Protein AF-K0YME2-F1 (afdb_monomer_lite)

Structure (mmCIF, N/CA/C/O backbone):
data_AF-K0YME2-F1
#
_entry.id   AF-K0YME2-F1
#
loop_
_atom_site.group_PDB
_atom_site.id
_atom_site.type_symbol
_atom_site.label_atom_id
_atom_site.label_alt_id
_atom_site.label_comp_id
_atom_site.label_asym_id
_atom_site.label_entity_id
_atom_site.label_seq_id
_atom_site.pdbx_PDB_ins_code
_atom_site.Cartn_x
_atom_site.Cartn_y
_atom_site.Cartn_z
_atom_site.occupancy
_atom_site.B_iso_or_equiv
_atom_site.auth_seq_id
_atom_site.auth_comp_id
_atom_site.auth_asym_id
_atom_site.auth_atom_id
_atom_site.pdbx_PDB_model_num
ATOM 1 N N . MET A 1 1 ? 5.220 3.825 0.152 1.00 91.81 1 MET A N 1
ATOM 2 C CA . MET A 1 1 ? 4.833 2.430 -0.176 1.00 91.81 1 MET A CA 1
ATOM 3 C C . MET A 1 1 ? 5.851 1.747 -1.083 1.00 91.81 1 MET A C 1
ATOM 5 O O . MET A 1 1 ? 6.285 0.664 -0.732 1.00 91.81 1 MET A O 1
ATOM 9 N N . ILE A 1 2 ? 6.273 2.370 -2.192 1.00 94.62 2 ILE A N 1
ATOM 10 C CA . ILE A 1 2 ? 7.183 1.743 -3.168 1.00 94.62 2 ILE A CA 1
ATOM 11 C C . ILE A 1 2 ? 8.520 1.346 -2.543 1.00 94.62 2 ILE A C 1
ATOM 13 O O . ILE A 1 2 ? 8.988 0.240 -2.765 1.00 94.62 2 ILE A O 1
ATOM 17 N N . GLU A 1 3 ? 9.086 2.194 -1.687 1.00 95.38 3 GLU A N 1
ATOM 18 C CA . GLU A 1 3 ? 10.326 1.884 -0.965 1.00 95.38 3 GLU A CA 1
ATOM 19 C C . GLU A 1 3 ? 10.161 0.682 -0.027 1.00 95.38 3 GLU A C 1
ATOM 21 O O . GLU A 1 3 ? 11.001 -0.208 -0.018 1.00 95.38 3 GLU A O 1
ATOM 26 N N . ALA A 1 4 ? 9.043 0.602 0.705 1.00 95.06 4 ALA A N 1
ATOM 27 C CA . ALA A 1 4 ? 8.752 -0.542 1.570 1.00 95.06 4 ALA A CA 1
ATOM 28 C C . ALA A 1 4 ? 8.643 -1.842 0.756 1.00 95.06 4 ALA A C 1
ATOM 30 O O . ALA A 1 4 ? 9.209 -2.860 1.145 1.00 95.06 4 ALA A O 1
ATOM 31 N N . LEU A 1 5 ? 7.982 -1.792 -0.405 1.00 94.94 5 LEU A N 1
ATOM 32 C CA . LEU A 1 5 ? 7.925 -2.914 -1.340 1.00 94.94 5 LEU A CA 1
ATOM 33 C C . LEU A 1 5 ? 9.321 -3.280 -1.871 1.00 94.94 5 LEU A C 1
ATOM 35 O O . LEU A 1 5 ? 9.692 -4.447 -1.863 1.00 94.94 5 LEU A O 1
ATOM 39 N N . ALA A 1 6 ? 10.143 -2.303 -2.253 1.00 93.44 6 ALA A N 1
ATOM 40 C CA . ALA A 1 6 ? 11.519 -2.553 -2.688 1.00 93.44 6 ALA A CA 1
ATOM 41 C C . ALA A 1 6 ? 12.393 -3.176 -1.579 1.00 93.44 6 ALA A C 1
ATOM 43 O O . ALA A 1 6 ? 13.308 -3.943 -1.869 1.00 93.44 6 ALA A O 1
ATOM 44 N N . CYS A 1 7 ? 12.085 -2.902 -0.308 1.00 93.75 7 CYS A N 1
ATOM 45 C CA . CYS A 1 7 ? 12.703 -3.546 0.852 1.00 93.75 7 CYS A CA 1
ATOM 46 C C . CYS A 1 7 ? 12.144 -4.949 1.164 1.00 93.75 7 CYS A C 1
ATOM 48 O O . CYS A 1 7 ? 12.566 -5.561 2.145 1.00 93.75 7 CYS A O 1
ATOM 50 N N . GLY A 1 8 ? 11.195 -5.462 0.375 1.00 91.88 8 GLY A N 1
ATOM 51 C CA . GLY A 1 8 ? 10.538 -6.750 0.611 1.00 91.88 8 GLY A CA 1
ATOM 52 C C . GLY A 1 8 ? 9.529 -6.735 1.764 1.00 91.88 8 GLY A C 1
ATOM 53 O O . GLY A 1 8 ? 9.142 -7.793 2.260 1.00 91.88 8 GLY A O 1
ATOM 54 N N . CYS A 1 9 ? 9.103 -5.556 2.225 1.00 93.62 9 CYS A N 1
ATOM 55 C CA . CYS A 1 9 ? 8.111 -5.437 3.285 1.00 93.62 9 CYS A CA 1
ATOM 56 C C . CYS A 1 9 ? 6.690 -5.664 2.756 1.00 93.62 9 CYS A C 1
ATOM 58 O O . CYS A 1 9 ? 6.364 -5.345 1.611 1.00 93.62 9 CYS A O 1
ATOM 60 N N . LYS A 1 10 ? 5.810 -6.128 3.647 1.00 95.94 10 LYS A N 1
ATOM 61 C CA . LYS A 1 10 ? 4.360 -6.049 3.450 1.00 95.94 10 LYS A CA 1
ATOM 62 C C . LYS A 1 10 ? 3.876 -4.628 3.716 1.00 95.94 10 LYS A C 1
ATOM 64 O O . LYS A 1 10 ? 4.451 -3.925 4.548 1.00 95.94 10 LYS A O 1
ATOM 69 N N . VAL A 1 11 ? 2.822 -4.205 3.027 1.00 96.69 11 VAL A N 1
ATOM 70 C CA . VAL A 1 11 ? 2.320 -2.829 3.100 1.00 96.69 11 VAL A CA 1
ATOM 71 C C . VAL A 1 11 ? 0.861 -2.815 3.530 1.00 96.69 11 VAL A C 1
ATOM 73 O O . VAL A 1 11 ? 0.034 -3.533 2.984 1.00 96.69 11 VAL A O 1
ATOM 76 N N . VAL A 1 12 ? 0.539 -1.938 4.477 1.00 97.88 12 VAL A N 1
ATOM 77 C CA . VAL A 1 12 ? -0.833 -1.487 4.730 1.00 97.88 12 VAL A CA 1
ATOM 78 C C . VAL A 1 12 ? -0.932 -0.053 4.227 1.00 97.88 12 VAL A C 1
ATOM 80 O O . VAL A 1 12 ? -0.081 0.774 4.557 1.00 97.88 12 VAL A O 1
ATOM 83 N N . THR A 1 13 ? -1.920 0.254 3.391 1.00 97.19 13 THR A N 1
ATOM 84 C CA . THR A 1 13 ? -2.081 1.602 2.828 1.00 97.19 13 THR A CA 1
ATOM 85 C C . THR A 1 13 ? -3.546 1.966 2.625 1.00 97.19 13 THR A C 1
ATOM 87 O O . THR A 1 13 ? -4.408 1.091 2.554 1.00 97.19 13 THR A O 1
ATOM 90 N N . THR A 1 14 ? -3.850 3.260 2.560 1.00 95.75 14 THR A N 1
ATOM 91 C CA . THR A 1 14 ? -5.209 3.736 2.305 1.00 95.75 14 THR A CA 1
ATOM 92 C C . THR A 1 14 ? -5.592 3.547 0.836 1.00 95.75 14 THR A C 1
ATOM 94 O O . THR A 1 14 ? -4.795 3.797 -0.067 1.00 95.75 14 THR A O 1
ATOM 97 N N . ASP A 1 15 ? -6.831 3.120 0.587 1.00 96.31 15 ASP A N 1
ATOM 98 C CA . ASP A 1 15 ? -7.383 2.919 -0.760 1.00 96.31 15 ASP A CA 1
ATOM 99 C C . ASP A 1 15 ? -7.852 4.254 -1.361 1.00 96.31 15 ASP A C 1
ATOM 101 O O . ASP A 1 15 ? -9.043 4.503 -1.554 1.00 96.31 15 ASP A O 1
ATOM 105 N N . LEU A 1 16 ? -6.907 5.175 -1.567 1.00 93.69 16 LEU A N 1
ATOM 106 C CA . LEU A 1 16 ? -7.186 6.447 -2.229 1.00 93.69 16 LEU A CA 1
ATOM 107 C C . LEU A 1 16 ? -7.399 6.230 -3.738 1.00 93.69 16 LEU A C 1
ATOM 109 O O . LEU A 1 16 ? -6.766 5.346 -4.328 1.00 93.69 16 LEU A O 1
ATOM 113 N N . PRO A 1 17 ? -8.238 7.052 -4.399 1.00 92.88 17 PRO A N 1
ATOM 114 C CA . PRO A 1 17 ? -8.500 6.922 -5.829 1.00 92.88 17 PRO A CA 1
ATOM 115 C C . PRO A 1 17 ? -7.213 6.849 -6.660 1.00 92.88 17 PRO A C 1
ATOM 117 O O . PRO A 1 17 ? -6.358 7.728 -6.591 1.00 92.88 17 PRO A O 1
ATOM 120 N N . GLY A 1 18 ? -7.084 5.783 -7.453 1.00 94.25 18 GLY A N 1
ATOM 121 C CA . GLY A 1 18 ? -5.934 5.538 -8.327 1.00 94.25 18 GLY A CA 1
ATOM 122 C C . GLY A 1 18 ? -4.804 4.711 -7.707 1.00 94.25 18 GLY A C 1
ATOM 123 O O . GLY A 1 18 ? -4.045 4.116 -8.464 1.00 94.25 18 GLY A O 1
ATOM 124 N N . ILE A 1 19 ? -4.724 4.581 -6.377 1.00 94.19 19 ILE A N 1
ATOM 125 C CA . ILE A 1 19 ? -3.647 3.827 -5.712 1.00 94.19 19 ILE A CA 1
ATOM 126 C C . ILE A 1 19 ? -3.728 2.332 -6.028 1.00 94.19 19 ILE A C 1
ATOM 128 O O . ILE A 1 19 ? -2.783 1.779 -6.588 1.00 94.19 19 ILE A O 1
ATOM 132 N N . ARG A 1 20 ? -4.857 1.679 -5.720 1.00 95.19 20 ARG A N 1
ATOM 133 C CA . ARG A 1 20 ? -5.031 0.240 -5.968 1.00 95.19 20 ARG A CA 1
ATOM 134 C C . ARG A 1 20 ? -4.885 -0.133 -7.452 1.00 95.19 20 ARG A C 1
ATOM 136 O O . ARG A 1 20 ? -4.043 -0.976 -7.737 1.00 95.19 20 ARG A O 1
ATOM 143 N N . PRO A 1 21 ? -5.573 0.516 -8.417 1.00 95.94 21 PRO A N 1
ATOM 144 C CA . PRO A 1 21 ? -5.392 0.190 -9.834 1.00 95.94 21 PRO A CA 1
ATOM 145 C C . PRO A 1 21 ? -3.948 0.361 -10.321 1.00 95.94 21 PRO A C 1
ATOM 147 O O . PRO A 1 21 ? -3.473 -0.422 -11.141 1.00 95.94 21 PRO A O 1
ATOM 150 N N . TRP A 1 22 ? -3.237 1.378 -9.821 1.00 95.44 22 TRP A N 1
ATOM 151 C CA . TRP A 1 22 ? -1.840 1.598 -10.181 1.00 95.44 22 TRP A CA 1
ATOM 152 C C . TRP A 1 22 ? -0.937 0.495 -9.619 1.00 95.44 22 TRP A C 1
ATOM 154 O O . TRP A 1 22 ? -0.082 -0.012 -10.341 1.00 95.44 22 TRP A O 1
ATOM 164 N N . LEU A 1 23 ? -1.140 0.087 -8.364 1.00 94.81 23 LEU A N 1
ATOM 165 C CA . LEU A 1 23 ? -0.375 -0.992 -7.737 1.00 94.81 23 LEU A CA 1
ATOM 166 C C . LEU A 1 23 ? -0.675 -2.353 -8.360 1.00 94.81 23 LEU A C 1
ATOM 168 O O . LEU A 1 23 ? 0.254 -3.109 -8.612 1.00 94.81 23 LEU A O 1
ATOM 172 N N . ASP A 1 24 ? -1.931 -2.648 -8.681 1.00 93.62 24 ASP A N 1
ATOM 173 C CA . ASP A 1 24 ? -2.294 -3.901 -9.347 1.00 93.62 24 ASP A CA 1
ATOM 174 C C . ASP A 1 24 ? -1.619 -4.011 -10.728 1.00 93.62 24 ASP A C 1
ATOM 176 O O . ASP A 1 24 ? -1.202 -5.094 -11.136 1.00 93.62 24 ASP A O 1
ATOM 180 N N . ALA A 1 25 ? -1.458 -2.881 -11.429 1.00 94.69 25 ALA A N 1
ATOM 181 C CA . ALA A 1 25 ? -0.791 -2.824 -12.727 1.00 94.69 25 ALA A CA 1
ATOM 182 C C . ALA A 1 25 ? 0.748 -2.842 -12.644 1.00 94.69 25 ALA A C 1
ATOM 184 O O . ALA A 1 25 ? 1.389 -3.387 -13.539 1.00 94.69 25 ALA A O 1
ATOM 185 N N . ASN A 1 26 ? 1.345 -2.236 -11.611 1.00 94.19 26 ASN A N 1
ATOM 186 C CA . ASN A 1 26 ? 2.799 -2.012 -11.536 1.00 94.19 26 ASN A CA 1
ATOM 187 C C . ASN A 1 26 ? 3.512 -2.801 -10.424 1.00 94.19 26 ASN A C 1
ATOM 189 O O . ASN A 1 26 ? 4.731 -2.789 -10.333 1.00 94.19 26 ASN A O 1
ATOM 193 N N . ALA A 1 27 ? 2.794 -3.468 -9.536 1.00 93.62 27 ALA A N 1
ATOM 194 C CA . ALA A 1 27 ? 3.365 -4.323 -8.500 1.00 93.62 27 ALA A CA 1
ATOM 195 C C . ALA A 1 27 ? 2.484 -5.571 -8.305 1.00 93.62 27 ALA A C 1
ATOM 197 O O . ALA A 1 27 ? 2.045 -5.853 -7.185 1.00 93.62 27 ALA A O 1
ATOM 198 N N . PRO A 1 28 ? 2.178 -6.318 -9.386 1.00 92.69 28 PRO A N 1
ATOM 199 C CA . PRO A 1 28 ? 1.294 -7.471 -9.299 1.00 92.69 28 PRO A CA 1
ATOM 200 C C . PRO A 1 28 ? 1.860 -8.510 -8.326 1.00 92.69 28 PRO A C 1
ATOM 202 O O . PRO A 1 28 ? 3.040 -8.854 -8.371 1.00 92.69 28 PRO A O 1
ATOM 205 N N . GLY A 1 29 ? 1.005 -9.012 -7.435 1.00 90.81 29 GLY A N 1
ATOM 206 C CA . GLY A 1 29 ? 1.396 -9.986 -6.413 1.00 90.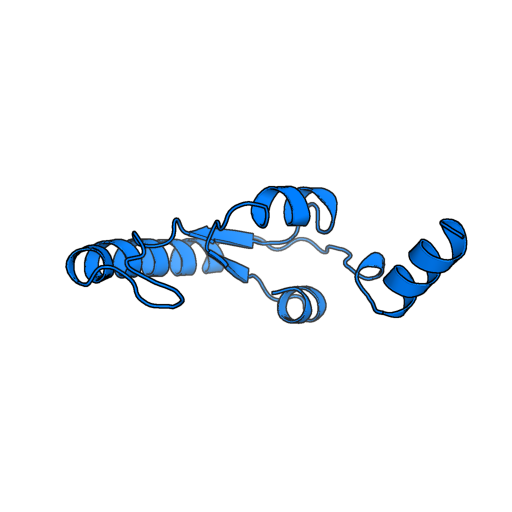81 29 GLY A CA 1
ATOM 207 C C . GLY A 1 29 ? 2.128 -9.396 -5.202 1.00 90.81 29 GLY A C 1
ATOM 208 O O . GLY A 1 29 ? 2.492 -10.153 -4.303 1.00 90.81 29 GLY A O 1
ATOM 209 N N . ALA A 1 30 ? 2.320 -8.074 -5.132 1.00 94.44 30 ALA A N 1
ATOM 210 C CA . ALA A 1 30 ? 2.868 -7.437 -3.942 1.00 94.44 30 ALA A CA 1
ATOM 211 C C . ALA A 1 30 ? 1.943 -7.638 -2.716 1.00 94.44 30 ALA A C 1
ATOM 213 O O . ALA A 1 30 ? 0.719 -7.524 -2.835 1.00 94.44 30 ALA A O 1
ATOM 214 N N . PRO A 1 31 ? 2.499 -7.902 -1.517 1.00 95.81 31 PRO A N 1
ATOM 215 C CA . PRO A 1 31 ? 1.727 -8.152 -0.301 1.00 95.81 31 PRO A CA 1
ATOM 216 C C . PRO A 1 31 ? 1.176 -6.842 0.286 1.00 95.81 31 PRO A C 1
ATOM 218 O O . PRO A 1 31 ? 1.780 -6.236 1.177 1.00 95.81 31 PRO A O 1
ATOM 221 N N . ILE A 1 32 ? 0.027 -6.398 -0.231 1.00 95.88 32 ILE A N 1
ATOM 222 C CA . ILE A 1 32 ? -0.605 -5.118 0.119 1.00 95.88 32 ILE A CA 1
ATOM 223 C C . ILE A 1 32 ? -2.006 -5.343 0.695 1.00 95.88 32 ILE A C 1
ATOM 225 O O . ILE A 1 32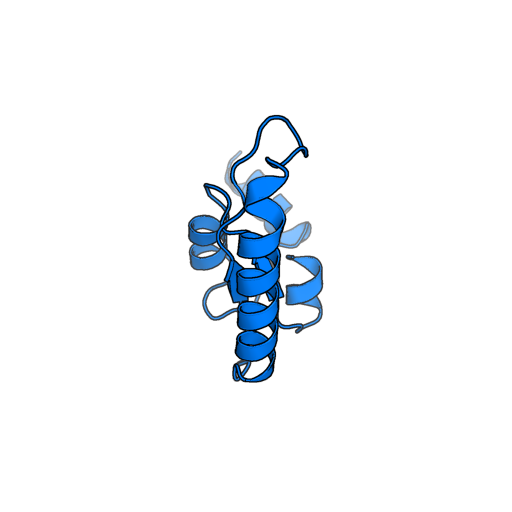 ? -2.852 -5.987 0.074 1.00 95.88 32 ILE A O 1
ATOM 229 N N . VAL A 1 33 ? -2.274 -4.755 1.861 1.00 97.38 33 VAL A N 1
ATOM 230 C CA . VAL A 1 33 ? -3.617 -4.640 2.446 1.00 97.38 33 VAL A CA 1
ATOM 231 C C . VAL A 1 33 ? -4.096 -3.199 2.323 1.00 97.38 33 VAL A C 1
ATOM 233 O O . VAL A 1 33 ? -3.385 -2.256 2.676 1.00 97.38 33 VAL A O 1
ATOM 236 N N . TYR A 1 34 ? -5.321 -3.035 1.835 1.00 97.62 34 TYR A N 1
ATOM 237 C CA . TYR A 1 34 ? -5.925 -1.733 1.578 1.00 97.62 34 TYR A CA 1
ATOM 238 C C . TYR A 1 34 ? -6.950 -1.376 2.652 1.00 97.62 34 TYR A C 1
ATOM 240 O O . TYR A 1 34 ? -7.783 -2.205 3.020 1.00 97.62 34 TYR A O 1
ATOM 248 N N . VAL A 1 35 ? -6.919 -0.128 3.114 1.00 98.19 35 VAL A N 1
ATOM 249 C CA . VAL A 1 35 ? -7.814 0.400 4.150 1.00 98.19 35 VAL A CA 1
ATOM 250 C C . VAL A 1 35 ? -8.644 1.538 3.575 1.00 98.19 35 VAL A C 1
ATOM 252 O O . VAL A 1 35 ? -8.094 2.501 3.046 1.00 98.19 35 VAL A O 1
ATOM 255 N N . ALA A 1 36 ? -9.969 1.473 3.698 1.00 97.19 36 ALA A N 1
ATOM 256 C CA . ALA A 1 36 ? -10.815 2.600 3.314 1.00 97.19 36 ALA A CA 1
ATOM 257 C C . ALA A 1 36 ? -10.482 3.829 4.191 1.00 97.19 36 ALA A C 1
ATOM 259 O O . ALA A 1 36 ? -10.555 3.706 5.425 1.00 97.19 36 ALA A O 1
ATOM 260 N N . PRO A 1 37 ? -10.131 4.988 3.596 1.00 96.56 37 PRO A N 1
ATOM 261 C CA . PRO A 1 37 ? -9.809 6.198 4.353 1.00 96.56 37 PRO A CA 1
ATOM 262 C C . PRO A 1 37 ? -11.029 6.687 5.159 1.00 96.56 37 PRO A C 1
ATOM 264 O O . PRO A 1 37 ? -12.158 6.280 4.865 1.00 96.56 37 PRO A O 1
ATOM 267 N N . PRO A 1 38 ? -10.839 7.525 6.192 1.00 97.50 38 PRO A N 1
ATOM 268 C CA . PRO A 1 38 ? -11.954 8.248 6.801 1.00 97.50 38 PRO A CA 1
ATOM 269 C C . PRO A 1 38 ? -12.544 9.250 5.799 1.00 97.50 38 PRO A C 1
ATOM 271 O O . PRO A 1 38 ? -11.877 9.642 4.834 1.00 97.50 38 PRO A O 1
ATOM 274 N N . LEU A 1 39 ? -13.775 9.710 6.033 1.00 96.38 39 LEU A N 1
ATOM 275 C CA . LEU A 1 39 ? -14.269 10.878 5.307 1.00 96.38 39 LEU A CA 1
ATOM 276 C C . LEU A 1 39 ? -13.388 12.098 5.629 1.00 96.38 39 LEU A C 1
ATOM 278 O O . LEU A 1 39 ? -13.053 12.357 6.787 1.00 96.38 39 LEU A O 1
ATOM 282 N N . MET A 1 40 ? -13.033 12.861 4.595 1.00 96.06 40 MET A N 1
ATOM 283 C CA . MET A 1 40 ? -12.158 14.029 4.709 1.00 96.06 40 MET A CA 1
ATOM 284 C C . MET A 1 40 ? -12.968 15.327 4.693 1.00 96.06 40 MET A C 1
ATOM 286 O O . MET A 1 40 ? -13.820 15.522 3.825 1.00 96.06 40 MET A O 1
ATOM 290 N N . ARG A 1 41 ? -12.671 16.230 5.631 1.00 96.00 41 ARG A N 1
ATOM 291 C CA . ARG A 1 41 ? -13.194 17.604 5.697 1.00 96.00 41 ARG A CA 1
ATOM 292 C C . ARG A 1 41 ? -12.350 18.572 4.866 1.00 96.00 41 ARG A C 1
ATOM 294 O O . ARG A 1 41 ? -12.878 19.537 4.316 1.00 96.00 41 ARG A O 1
ATOM 301 N N . GLY A 1 42 ? -11.051 18.302 4.771 1.00 94.06 42 GLY A N 1
ATOM 302 C CA . GLY A 1 42 ? -10.076 19.093 4.030 1.00 94.06 42 GLY A CA 1
ATOM 303 C C . GLY A 1 42 ? -8.846 18.270 3.657 1.00 94.06 42 GLY A C 1
ATOM 304 O O . GLY A 1 42 ? -8.803 17.057 3.867 1.00 94.06 42 GLY A O 1
ATOM 305 N N . VAL A 1 43 ? -7.839 18.936 3.092 1.00 92.00 43 VAL A N 1
ATOM 306 C CA . VAL A 1 43 ? -6.533 18.310 2.841 1.00 92.00 43 VAL A CA 1
ATOM 307 C C . VAL A 1 43 ? -5.920 17.948 4.190 1.00 92.00 43 VAL A C 1
ATOM 309 O O . VAL A 1 43 ? -5.831 18.804 5.065 1.00 92.00 43 VAL A O 1
ATOM 312 N N . ASP A 1 44 ? -5.561 16.677 4.354 1.00 90.31 44 ASP A N 1
ATOM 313 C CA . ASP A 1 44 ? -4.993 16.107 5.583 1.00 90.31 44 ASP A CA 1
ATOM 314 C C . ASP A 1 44 ? -5.862 16.259 6.846 1.00 90.31 44 ASP A C 1
ATOM 316 O O . ASP A 1 44 ? -5.395 16.037 7.960 1.00 90.31 44 ASP A O 1
ATOM 320 N N . GLU A 1 45 ? -7.149 16.580 6.682 1.00 96.44 45 GLU A N 1
ATOM 321 C CA . GLU A 1 45 ? -8.075 16.791 7.790 1.00 96.44 45 GLU A CA 1
ATOM 322 C C . GLU A 1 45 ? -9.306 15.871 7.677 1.00 96.44 45 GLU A C 1
ATOM 324 O O . GLU A 1 45 ? -10.211 16.159 6.884 1.00 96.44 45 GLU A O 1
ATOM 329 N N . PRO A 1 46 ? -9.365 14.762 8.440 1.00 96.56 46 PRO A N 1
ATOM 330 C CA . PRO A 1 46 ? -10.541 13.900 8.505 1.00 96.56 46 PRO A CA 1
ATOM 331 C C . PRO A 1 46 ? -11.651 14.512 9.367 1.00 96.56 46 PRO A C 1
ATOM 333 O O . PRO A 1 46 ? -11.406 15.376 10.210 1.00 96.56 46 PRO A O 1
ATOM 336 N N . PHE A 1 47 ? -12.882 14.039 9.187 1.00 98.00 47 PHE A N 1
ATOM 337 C CA . PHE A 1 47 ? -13.927 14.266 10.182 1.00 98.00 47 PHE A CA 1
ATOM 338 C C . PHE A 1 47 ? -13.594 13.493 11.472 1.00 98.00 47 PHE A C 1
ATOM 340 O O . PHE A 1 47 ? -13.193 12.331 11.426 1.00 98.00 47 PHE A O 1
ATOM 347 N N . GLU A 1 48 ? -13.717 14.145 12.631 1.00 97.44 48 GLU A N 1
ATOM 348 C CA . GLU A 1 48 ? -13.283 13.579 13.919 1.00 97.44 48 GLU A CA 1
ATOM 349 C C . GLU A 1 48 ? -14.105 12.345 14.327 1.00 97.44 48 GLU A C 1
ATOM 351 O O . GLU A 1 48 ? -13.566 11.387 14.877 1.00 97.44 48 GLU A O 1
ATOM 356 N N . ASP A 1 49 ? -15.394 12.320 13.989 1.00 97.94 49 ASP A N 1
ATOM 357 C CA . ASP A 1 49 ? -16.301 11.196 14.234 1.00 97.94 49 ASP A CA 1
ATOM 358 C C . ASP A 1 49 ? -16.010 9.966 13.356 1.00 97.94 49 ASP A C 1
ATOM 360 O O . ASP A 1 49 ? -16.390 8.848 13.713 1.00 97.94 49 ASP A O 1
ATOM 364 N N . GLU A 1 50 ? -15.265 10.134 12.263 1.00 97.94 50 GLU A N 1
ATOM 365 C CA . GLU A 1 50 ? -14.815 9.038 11.400 1.00 97.94 50 GLU A CA 1
ATOM 366 C C . GLU A 1 50 ? -13.540 8.353 11.912 1.00 97.94 50 GLU A C 1
ATOM 368 O O . GLU A 1 50 ? -13.277 7.195 11.558 1.00 97.94 50 GLU A O 1
ATOM 373 N N . LEU A 1 51 ? -12.756 9.030 12.764 1.00 97.81 51 LEU A N 1
ATOM 374 C CA . LEU A 1 51 ? -11.482 8.514 13.277 1.00 97.81 51 LEU A CA 1
ATOM 375 C C . LEU A 1 51 ? -11.635 7.162 13.986 1.00 97.81 51 LEU A C 1
ATOM 377 O O . LEU A 1 51 ? -10.931 6.229 13.594 1.00 97.81 51 LEU A O 1
ATOM 381 N N . PRO A 1 52 ? -12.587 6.961 14.923 1.00 98.50 52 PRO A N 1
ATOM 382 C CA . PRO A 1 52 ? -12.703 5.681 15.617 1.00 98.50 52 PRO A CA 1
ATOM 383 C C . PRO A 1 52 ? -12.990 4.513 14.667 1.00 98.50 52 PRO A C 1
ATOM 385 O O . PRO A 1 52 ? -12.552 3.386 14.898 1.00 98.50 52 PRO A O 1
ATOM 388 N N . ALA A 1 53 ? -13.763 4.747 13.602 1.00 98.19 53 ALA A N 1
ATOM 389 C CA . ALA A 1 53 ? -14.064 3.715 12.617 1.00 98.19 53 ALA A CA 1
ATOM 390 C C . ALA A 1 53 ? -12.853 3.409 11.731 1.00 98.19 53 ALA A C 1
ATOM 392 O O . ALA A 1 53 ? -12.607 2.242 11.423 1.00 98.19 53 ALA A O 1
ATOM 393 N N . PHE A 1 54 ? -12.098 4.433 11.340 1.00 98.19 54 PHE A N 1
ATOM 394 C CA . PHE A 1 54 ? -10.868 4.267 10.578 1.00 98.19 54 PHE A CA 1
ATOM 395 C C . PHE A 1 54 ? -9.780 3.540 11.377 1.00 98.19 54 PHE A C 1
ATOM 397 O O . PHE A 1 54 ? -9.180 2.607 10.850 1.00 98.19 54 PHE A O 1
ATOM 404 N N . GLU A 1 55 ? -9.580 3.889 12.648 1.00 98.56 55 GLU A N 1
ATOM 405 C CA . GLU A 1 55 ? -8.612 3.234 13.536 1.00 98.56 55 GLU A CA 1
ATOM 406 C C . GLU A 1 55 ? -8.878 1.732 13.669 1.00 98.56 55 GLU A C 1
ATOM 408 O O . GLU A 1 55 ? -7.950 0.933 13.561 1.00 98.56 55 GLU A O 1
ATOM 413 N N . ARG A 1 56 ? -10.151 1.332 13.818 1.00 98.69 56 ARG A N 1
ATOM 414 C CA . ARG A 1 56 ? -10.537 -0.089 13.834 1.00 98.69 56 ARG A CA 1
ATOM 415 C C . ARG A 1 56 ? -10.188 -0.787 12.521 1.00 98.69 56 ARG A C 1
ATOM 417 O O . ARG A 1 56 ? -9.521 -1.813 12.545 1.00 98.69 56 ARG A O 1
ATOM 424 N N . ARG A 1 57 ? -10.552 -0.196 11.374 1.00 98.62 57 ARG A N 1
ATOM 425 C CA . ARG A 1 57 ? -10.207 -0.762 10.056 1.00 98.62 57 ARG A CA 1
ATOM 426 C C . ARG A 1 57 ? -8.695 -0.876 9.853 1.00 98.62 57 ARG A C 1
ATOM 428 O O . ARG A 1 57 ? -8.235 -1.830 9.234 1.00 98.62 57 ARG A O 1
ATOM 435 N N . LEU A 1 58 ? -7.929 0.100 10.340 1.00 98.62 58 LEU A N 1
ATOM 436 C CA . LEU A 1 58 ? -6.473 0.087 10.256 1.00 98.62 58 LEU A CA 1
ATOM 437 C C . LEU A 1 58 ? -5.873 -1.020 11.132 1.00 98.62 58 LEU A C 1
ATOM 439 O O . LEU A 1 58 ? -4.979 -1.724 10.667 1.00 98.62 58 LEU A O 1
ATOM 443 N N . ALA A 1 59 ? -6.377 -1.207 12.355 1.00 98.62 59 ALA A N 1
ATOM 444 C CA . ALA A 1 59 ? -5.960 -2.298 13.232 1.00 98.62 59 ALA A CA 1
ATOM 445 C C . ALA A 1 59 ? -6.228 -3.670 12.588 1.00 98.62 59 ALA A C 1
ATOM 447 O O . ALA A 1 59 ? -5.296 -4.460 12.435 1.00 98.62 59 ALA A O 1
ATOM 448 N N . ASP A 1 60 ? -7.451 -3.894 12.098 1.00 98.50 60 ASP A N 1
ATOM 449 C CA . ASP A 1 60 ? -7.841 -5.135 11.413 1.00 98.50 60 ASP A CA 1
ATOM 450 C C . ASP A 1 60 ? -6.945 -5.411 10.189 1.00 98.50 60 ASP A C 1
ATOM 452 O O . ASP A 1 60 ? -6.523 -6.540 9.930 1.00 98.50 60 ASP A O 1
ATOM 456 N N . ALA A 1 61 ? -6.610 -4.365 9.428 1.00 98.50 61 ALA A N 1
ATOM 457 C CA . ALA A 1 61 ? -5.747 -4.478 8.258 1.00 98.50 61 ALA A CA 1
ATOM 458 C C . ALA A 1 61 ? -4.292 -4.811 8.612 1.00 98.50 61 ALA A C 1
ATOM 460 O O . ALA A 1 61 ? -3.642 -5.558 7.878 1.00 98.50 61 ALA A O 1
ATOM 461 N N . ILE A 1 62 ? -3.772 -4.284 9.724 1.00 98.38 62 ILE A N 1
ATOM 462 C CA . ILE A 1 62 ? -2.441 -4.639 10.231 1.00 98.38 62 ILE A CA 1
ATOM 463 C C . ILE A 1 62 ? -2.416 -6.113 10.643 1.00 98.38 62 ILE A C 1
ATOM 465 O O . ILE A 1 62 ? -1.496 -6.829 10.244 1.00 98.38 62 ILE A O 1
ATOM 469 N N . GLU A 1 63 ? -3.435 -6.589 11.361 1.00 98.25 63 GLU A N 1
ATOM 470 C CA . GLU A 1 63 ? -3.559 -8.004 11.731 1.00 98.25 63 GLU A CA 1
ATOM 471 C C . GLU A 1 63 ? -3.610 -8.909 10.493 1.00 98.25 63 GLU A C 1
ATOM 473 O O . GLU A 1 63 ? -2.839 -9.866 10.384 1.00 98.25 63 GLU A O 1
ATOM 478 N N . ALA A 1 64 ? -4.437 -8.560 9.505 1.00 97.06 64 ALA A N 1
ATOM 479 C CA . ALA A 1 64 ? -4.507 -9.287 8.240 1.00 97.06 64 ALA A CA 1
ATOM 480 C C . ALA A 1 64 ? -3.157 -9.294 7.498 1.00 97.06 64 ALA A C 1
ATOM 482 O O . ALA A 1 64 ? -2.742 -10.316 6.952 1.00 97.06 64 ALA A O 1
ATOM 483 N N . CYS A 1 65 ? -2.433 -8.172 7.512 1.00 97.06 65 CYS A N 1
ATOM 484 C CA . CYS A 1 65 ? -1.135 -8.040 6.857 1.00 97.06 65 CYS A CA 1
ATOM 485 C C . CYS A 1 65 ? -0.063 -8.933 7.503 1.00 97.06 65 CYS A C 1
ATOM 487 O O . CYS A 1 65 ? 0.750 -9.549 6.806 1.00 97.06 65 CYS A O 1
ATOM 489 N N . ILE A 1 66 ? -0.087 -9.090 8.830 1.00 96.06 66 ILE A N 1
ATOM 490 C CA . ILE A 1 66 ? 0.805 -10.020 9.540 1.00 96.06 66 ILE A CA 1
ATOM 491 C C . ILE A 1 66 ? 0.604 -11.454 9.031 1.00 96.06 66 ILE A C 1
ATOM 493 O O . ILE A 1 66 ? 1.594 -12.153 8.807 1.00 96.06 66 ILE A O 1
ATOM 497 N N . LEU A 1 67 ? -0.642 -11.854 8.770 1.00 95.00 67 LEU A N 1
ATOM 498 C CA . LEU A 1 67 ? -1.003 -13.204 8.327 1.00 95.00 67 LEU A CA 1
ATOM 499 C C . LEU A 1 67 ? -0.785 -13.467 6.828 1.00 95.00 67 LEU A C 1
ATOM 501 O O . LEU A 1 67 ? -0.765 -14.625 6.423 1.00 95.00 67 LEU A O 1
ATOM 505 N N . LEU A 1 68 ? -0.602 -12.432 6.001 1.00 93.00 68 LEU A N 1
ATOM 506 C CA . LEU A 1 68 ? -0.354 -12.612 4.567 1.00 93.00 68 LEU A CA 1
ATOM 507 C C . LEU A 1 68 ? 0.943 -13.384 4.303 1.00 93.00 68 LEU A C 1
ATOM 509 O O . LEU A 1 68 ? 2.011 -13.016 4.791 1.00 93.00 68 LEU A O 1
ATOM 513 N N . GLU A 1 69 ? 0.893 -14.402 3.457 1.00 88.75 69 GLU A N 1
ATOM 514 C CA . GLU A 1 69 ? 2.110 -14.985 2.899 1.00 88.75 69 GLU A CA 1
ATOM 515 C C . GLU A 1 69 ? 2.650 -14.055 1.806 1.00 88.75 69 GLU A C 1
ATOM 517 O O . GLU A 1 69 ? 1.924 -13.654 0.897 1.00 88.75 69 GLU A O 1
ATOM 522 N N . ALA A 1 70 ? 3.922 -13.665 1.913 1.00 82.94 70 ALA A N 1
ATOM 523 C CA . ALA A 1 70 ? 4.573 -12.819 0.921 1.00 82.94 70 ALA A CA 1
ATOM 524 C C . ALA A 1 70 ? 5.374 -13.696 -0.045 1.00 82.94 70 ALA A C 1
ATOM 526 O O . ALA A 1 70 ? 6.380 -14.296 0.338 1.00 82.94 70 ALA A O 1
ATOM 527 N N . ALA A 1 71 ? 4.927 -13.763 -1.297 1.00 83.31 71 ALA A N 1
ATOM 528 C CA . ALA A 1 71 ? 5.732 -14.301 -2.384 1.00 83.31 71 ALA A CA 1
ATOM 529 C C . ALA A 1 71 ? 6.754 -13.247 -2.854 1.00 83.31 71 ALA A C 1
ATOM 531 O O . ALA A 1 71 ? 6.524 -12.049 -2.670 1.00 83.31 71 ALA A O 1
ATOM 532 N N . PRO A 1 72 ? 7.870 -13.657 -3.479 1.00 85.81 72 PRO A N 1
ATOM 533 C CA . PRO A 1 72 ? 8.740 -12.725 -4.182 1.00 85.81 72 PRO A CA 1
ATOM 534 C C . PRO A 1 72 ? 7.957 -11.952 -5.252 1.00 85.81 72 PRO A C 1
ATOM 536 O O . PRO A 1 72 ? 7.182 -12.542 -6.004 1.00 85.81 72 PRO A O 1
ATOM 539 N N . PHE A 1 73 ? 8.190 -10.648 -5.340 1.00 89.12 73 PHE A N 1
ATOM 540 C CA . PHE A 1 73 ? 7.617 -9.763 -6.352 1.00 89.12 73 PHE A CA 1
ATOM 541 C C . PHE A 1 73 ? 8.708 -8.825 -6.883 1.00 89.12 73 PHE A C 1
ATOM 543 O O . PHE A 1 73 ? 9.736 -8.634 -6.231 1.00 89.12 73 PHE A O 1
ATOM 550 N N . ASP A 1 74 ? 8.491 -8.248 -8.065 1.00 91.19 74 ASP A N 1
ATOM 551 C CA . ASP A 1 74 ? 9.457 -7.366 -8.723 1.00 91.19 74 ASP A CA 1
ATOM 552 C C . ASP A 1 74 ? 8.889 -5.955 -8.914 1.00 91.19 74 ASP A C 1
ATOM 554 O O . ASP A 1 74 ? 7.827 -5.761 -9.502 1.00 91.19 74 ASP A O 1
ATOM 558 N N . VAL A 1 75 ? 9.637 -4.966 -8.428 1.00 93.69 75 VAL A N 1
ATOM 559 C CA . VAL A 1 75 ? 9.354 -3.530 -8.570 1.00 93.69 75 VAL A CA 1
ATOM 560 C C . VAL A 1 75 ? 10.509 -2.782 -9.244 1.00 93.69 75 VAL A C 1
ATOM 562 O O . VAL A 1 75 ? 10.548 -1.556 -9.227 1.00 93.69 75 VAL A O 1
ATOM 565 N N . SER A 1 76 ? 11.467 -3.487 -9.853 1.00 92.31 76 SER A N 1
ATOM 566 C CA . SER A 1 76 ? 12.654 -2.894 -10.487 1.00 92.31 76 SER A CA 1
ATOM 567 C C . SER A 1 76 ? 12.305 -1.863 -11.567 1.00 92.31 76 SER 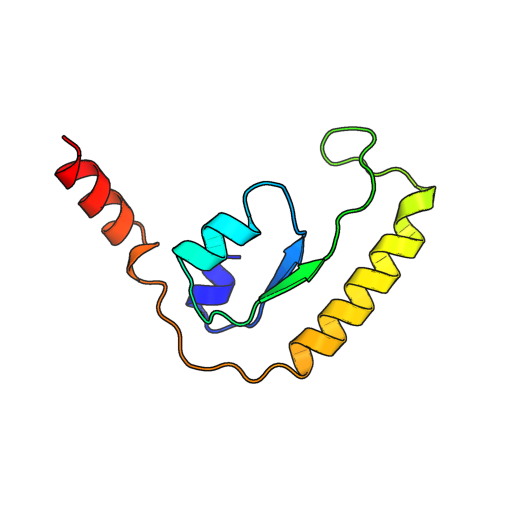A C 1
ATOM 569 O O . SER A 1 76 ? 12.929 -0.804 -11.647 1.00 92.31 76 SER A O 1
ATOM 571 N N . HIS A 1 77 ? 11.245 -2.105 -12.339 1.00 93.88 77 HIS A N 1
ATOM 572 C CA . HIS A 1 77 ? 10.742 -1.182 -13.362 1.00 93.88 77 HIS A CA 1
ATOM 573 C C . HIS A 1 77 ? 10.137 0.119 -12.790 1.00 93.88 77 HIS A C 1
ATOM 575 O O . HIS A 1 77 ? 9.955 1.094 -13.523 1.00 93.88 77 HIS A O 1
ATOM 581 N N . LEU A 1 78 ? 9.845 0.159 -11.484 1.00 94.88 78 LEU A N 1
ATOM 582 C CA . LEU A 1 78 ? 9.408 1.361 -10.767 1.00 94.88 78 LEU A CA 1
ATOM 583 C C . LEU A 1 78 ? 10.577 2.219 -10.266 1.00 94.88 78 LEU A C 1
ATOM 585 O O . LEU A 1 78 ? 10.349 3.285 -9.695 1.00 94.88 78 LEU A O 1
ATOM 589 N N . SER A 1 79 ? 11.820 1.776 -10.469 1.00 95.75 79 SER A N 1
ATOM 590 C CA . SER A 1 79 ? 13.014 2.556 -10.144 1.00 95.75 79 SER A CA 1
ATOM 591 C C . SER A 1 79 ? 13.152 3.803 -11.024 1.00 95.75 79 SER A C 1
ATOM 593 O O . SER A 1 79 ? 12.502 3.943 -12.063 1.00 95.75 79 SER A O 1
ATOM 595 N N . TRP A 1 80 ? 14.065 4.700 -10.638 1.00 96.31 80 TRP A N 1
ATOM 596 C CA . TRP A 1 80 ? 14.438 5.841 -11.475 1.00 96.31 80 TRP A CA 1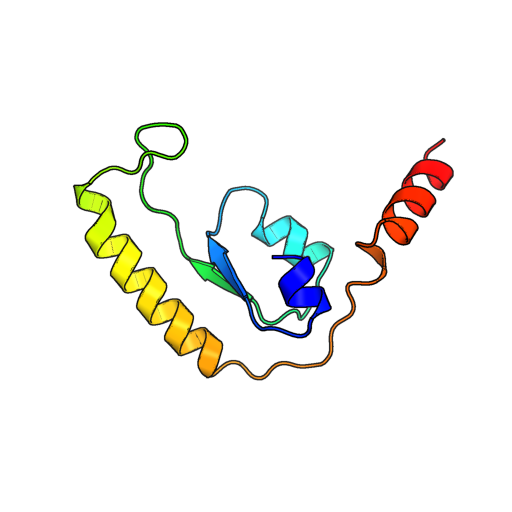
ATOM 597 C C . TRP A 1 80 ? 14.957 5.413 -12.851 1.00 96.31 80 TRP A C 1
ATOM 599 O O . TRP A 1 80 ? 14.625 6.064 -13.833 1.00 96.31 80 TRP A O 1
ATOM 609 N N . GLU A 1 81 ? 15.699 4.307 -12.936 1.00 96.94 81 GLU A N 1
ATOM 610 C CA . GLU A 1 81 ? 16.176 3.747 -14.206 1.00 96.94 81 GLU A CA 1
ATOM 611 C C . GLU A 1 81 ? 15.015 3.239 -15.077 1.00 96.94 81 GLU A C 1
ATOM 613 O O . GLU A 1 81 ? 14.935 3.549 -16.265 1.00 96.94 81 GLU A O 1
ATOM 618 N N . GLY A 1 82 ? 14.051 2.533 -14.479 1.00 95.69 82 GLY A N 1
ATOM 619 C CA . GLY A 1 82 ? 12.852 2.087 -15.193 1.00 95.69 82 GLY A CA 1
ATOM 620 C C . GLY A 1 82 ? 11.949 3.245 -15.638 1.00 95.69 82 GLY A C 1
ATOM 621 O O . GLY A 1 82 ? 11.302 3.184 -16.685 1.00 95.69 82 GLY A O 1
ATOM 622 N N . LEU A 1 83 ? 11.896 4.338 -14.872 1.00 95.38 83 LEU A N 1
ATOM 623 C CA . LEU A 1 83 ? 11.195 5.556 -15.277 1.00 95.38 83 LEU A CA 1
ATOM 624 C C . LEU A 1 83 ? 11.891 6.255 -16.450 1.00 95.38 83 LEU A C 1
ATOM 626 O O . LEU A 1 83 ? 11.219 6.608 -17.418 1.00 95.38 83 LEU A O 1
ATOM 630 N N . THR A 1 84 ? 13.209 6.459 -16.383 1.00 97.38 84 THR A N 1
ATOM 631 C CA . THR A 1 84 ? 13.943 7.159 -17.446 1.00 97.38 84 THR A CA 1
ATOM 632 C C . THR A 1 84 ? 13.905 6.390 -18.760 1.00 97.38 84 THR A C 1
ATOM 634 O O . THR A 1 84 ? 13.697 7.018 -19.795 1.00 97.38 84 THR A O 1
ATOM 637 N N . ALA A 1 85 ? 14.002 5.056 -18.732 1.00 96.31 85 ALA A N 1
ATOM 638 C CA . ALA A 1 85 ? 13.852 4.220 -19.924 1.00 96.31 85 ALA A CA 1
ATOM 639 C C . ALA A 1 85 ? 12.504 4.462 -20.632 1.00 96.31 85 ALA A C 1
ATOM 641 O O . ALA A 1 85 ? 12.479 4.757 -21.825 1.00 96.31 85 ALA A O 1
ATOM 642 N N . ARG A 1 86 ? 11.393 4.457 -19.880 1.00 95.31 86 ARG A N 1
ATOM 643 C CA . ARG A 1 86 ? 10.045 4.716 -20.422 1.00 95.31 86 ARG A CA 1
ATOM 644 C C . ARG A 1 86 ? 9.878 6.128 -20.977 1.00 95.31 86 ARG A C 1
ATOM 646 O O . ARG A 1 86 ? 9.189 6.312 -21.974 1.00 95.31 86 ARG A O 1
ATOM 653 N N . ILE A 1 87 ? 10.476 7.130 -20.327 1.00 97.38 87 ILE A N 1
ATOM 654 C CA . ILE A 1 87 ? 10.440 8.514 -20.823 1.00 97.38 87 ILE A CA 1
ATOM 655 C C . ILE A 1 87 ? 11.164 8.601 -22.166 1.00 97.38 87 ILE A C 1
ATOM 657 O O . ILE A 1 87 ? 10.637 9.209 -23.087 1.00 97.38 87 ILE A O 1
ATOM 661 N N . VAL A 1 88 ? 12.342 7.984 -22.286 1.00 97.25 88 VAL A N 1
ATOM 662 C CA . VAL A 1 88 ? 13.124 7.992 -23.529 1.00 97.25 88 VAL A CA 1
ATOM 663 C C . VAL A 1 88 ? 12.397 7.262 -24.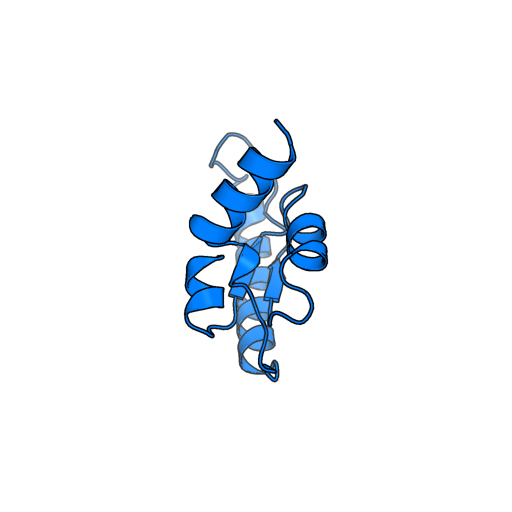661 1.00 97.25 88 VAL A C 1
ATOM 665 O O . VAL A 1 88 ? 12.421 7.748 -25.782 1.00 97.25 88 VAL A O 1
ATOM 668 N N . GLU A 1 89 ? 11.723 6.143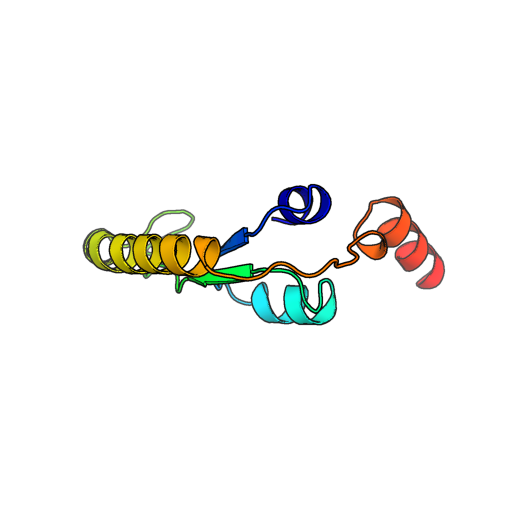 -24.384 1.00 96.44 89 GLU A N 1
ATOM 669 C CA . GLU A 1 89 ? 10.919 5.413 -25.381 1.00 96.44 89 GLU A CA 1
ATOM 670 C C . GLU A 1 89 ? 9.698 6.197 -25.891 1.00 96.44 89 GLU A C 1
ATOM 672 O O . GLU A 1 89 ? 9.197 5.916 -26.979 1.00 96.44 89 GLU A O 1
ATOM 677 N N . ALA A 1 90 ? 9.197 7.153 -25.105 1.00 93.62 90 ALA A N 1
ATOM 678 C CA . ALA A 1 90 ? 8.023 7.956 -25.442 1.00 93.62 90 ALA A CA 1
ATOM 679 C C . ALA A 1 90 ? 8.348 9.257 -26.205 1.00 93.62 90 ALA A C 1
ATOM 681 O O . ALA A 1 90 ? 7.416 9.974 -26.583 1.00 93.62 90 ALA A O 1
ATOM 682 N N . LEU A 1 91 ? 9.635 9.578 -26.389 1.00 89.25 91 LEU A N 1
ATOM 683 C CA . LEU A 1 91 ? 10.132 10.733 -27.152 1.00 89.25 91 LEU A CA 1
ATOM 684 C C . LEU A 1 91 ? 10.384 10.367 -28.619 1.00 89.25 91 LEU A C 1
ATOM 686 O O . LEU A 1 91 ? 10.085 11.230 -29.475 1.00 89.25 91 LEU A O 1
#

Organism: NCBI:txid742818

Radius of gyration: 15.82 Å; chains: 1; bounding box: 32×34×43 Å

Sequence (91 aa):
MIEALACGCKVVTTDLPGIRPWLDANAPGAPIVYVAPPLMRGVDEPFEDELPAFERRLADAIEACILLEAAPFDVSHLSWEGLTARIVEAL

pLDDT: mean 95.13, std 3.12, range [82.94, 98.69]

Secondary structure (DSSP, 8-state):
-HHHHHTT--EEEE--TTHHHHHHHHSTT--EEEEPPPPEEETTEE-GGGHHHHHHHHHHHHHHHHH--------GGGSHHHHHHHHHHT-

Foldseek 3Di:
DLVCVVVVHAEEEEPDPPPVVVCCVQWPQGRYFYAHDAPAPDVVHHDPVRVVVRVVSSVVSVVVSVVDDRDDIDNPLVDPVVVVVVVVVVD